Protein AF-A0A9E5VNH5-F1 (afdb_monomer)

Solvent-accessible surface area (backbone atoms only — not comparable to full-atom values): 4125 Å² total; per-residue (Å²): 94,16,38,30,91,82,78,73,47,81,41,62,72,87,50,61,54,36,95,88,71,69,46,69,33,44,58,62,83,62,84,70,65,79,78,69,69,52,59,66,56,54,50,50,51,52,52,52,54,53,50,50,54,54,50,51,52,50,52,52,50,54,52,55,61,71,76,100

Mean predicted aligned error: 14.94 Å

Foldseek 3Di:
DWADPPPRDDDDPPDQADPVPRDGTDDPVPPPPPPCPVVVVVVVVCVVVVVVVVVVVVVVVVVVVVVD

Nearest PDB structures (foldseek):
  7r7j-assembly2_B  TM=6.033E-01  e=1.024E+00  Escherichia coli K-12
  3gj8-assembly2_D  TM=6.667E-01  e=1.587E+00  Rattus norvegicus
  7r7j-assembly1_A  TM=5.252E-01  e=8.853E-01  Escherichia coli K-12
  9dby-assembly1_M  TM=6.898E-01  e=2.846E+00  Homo sapiens
  3b0a-assembly2_E  TM=5.032E-01  e=1.372E+00  Mus musculus

Sequence (68 aa):
MKYCPVCHIEYADTAEFCKKCEARLLEKAQASKNVKTDYRRLLITCLLTGGFILFVMLLYYIISLLAR

Structure (mmCIF, N/CA/C/O backbone):
data_AF-A0A9E5VNH5-F1
#
_entry.id   AF-A0A9E5VNH5-F1
#
loop_
_atom_site.group_PDB
_atom_site.id
_atom_site.type_symbol
_atom_site.label_atom_id
_atom_site.label_alt_id
_atom_site.label_comp_id
_atom_site.label_asym_id
_atom_site.label_entity_id
_atom_site.label_seq_id
_atom_site.pdbx_PDB_ins_code
_atom_site.Cartn_x
_atom_site.Cartn_y
_atom_site.Cartn_z
_atom_site.occupancy
_atom_site.B_iso_or_equiv
_atom_site.auth_seq_id
_atom_site.auth_comp_id
_atom_site.auth_asym_id
_atom_site.auth_atom_id
_atom_site.pdbx_PDB_model_num
ATOM 1 N N . MET A 1 1 ? -21.467 -5.385 22.461 1.00 60.34 1 MET A N 1
ATOM 2 C CA . MET A 1 1 ? -22.444 -6.150 21.656 1.00 60.34 1 MET A CA 1
ATOM 3 C C . MET A 1 1 ? -21.713 -6.728 20.462 1.00 60.34 1 MET A C 1
ATOM 5 O O . MET A 1 1 ? -20.945 -6.002 19.830 1.00 60.34 1 MET A O 1
ATOM 9 N N . LYS A 1 2 ? -21.899 -8.015 20.169 1.00 59.38 2 LYS A N 1
ATOM 10 C CA . LYS A 1 2 ? -21.207 -8.708 19.079 1.00 59.38 2 LYS A CA 1
ATOM 11 C C . LYS A 1 2 ? -22.149 -8.878 17.894 1.00 59.38 2 LYS A C 1
ATOM 13 O O . LYS A 1 2 ? -23.303 -9.266 18.060 1.00 59.38 2 LYS A O 1
ATOM 18 N N . TYR A 1 3 ? -21.665 -8.544 16.706 1.00 65.31 3 TYR A N 1
ATOM 19 C CA . TYR A 1 3 ? -22.465 -8.548 15.490 1.00 65.31 3 TYR A CA 1
ATOM 20 C C . TYR A 1 3 ? -21.951 -9.611 14.529 1.00 65.31 3 TYR A C 1
ATOM 22 O O . TYR A 1 3 ? -20.747 -9.722 14.279 1.00 65.31 3 TYR A O 1
ATOM 30 N N . CYS A 1 4 ? -22.871 -10.407 13.992 1.00 65.88 4 CYS A N 1
ATOM 31 C CA . CYS A 1 4 ? -22.536 -11.365 12.957 1.00 65.88 4 CYS A CA 1
ATOM 32 C C . CYS A 1 4 ? -22.654 -10.714 11.564 1.00 65.88 4 CYS A C 1
ATOM 34 O O . CYS A 1 4 ? -23.772 -10.392 11.162 1.00 65.88 4 CYS A O 1
ATOM 36 N N . PRO A 1 5 ? -21.559 -10.594 10.785 1.00 63.94 5 PRO A N 1
ATOM 37 C CA . PRO A 1 5 ? -21.592 -9.980 9.452 1.00 63.94 5 PRO A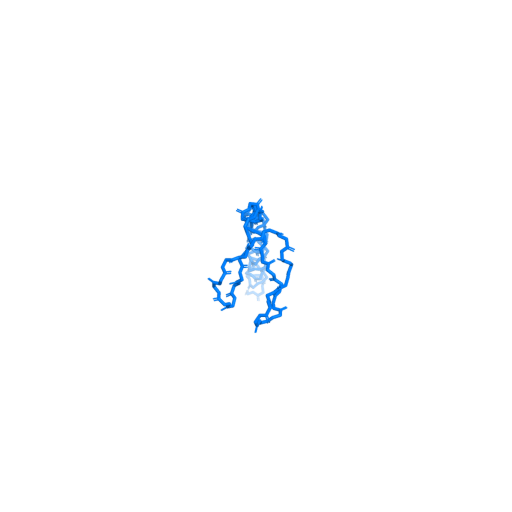 CA 1
ATOM 38 C C . PRO A 1 5 ? -22.337 -10.814 8.395 1.00 63.94 5 PRO A C 1
ATOM 40 O O . PRO A 1 5 ? -22.637 -10.309 7.321 1.00 63.94 5 PRO A O 1
ATOM 43 N N . VAL A 1 6 ? -22.629 -12.089 8.679 1.00 63.31 6 VAL A N 1
ATOM 44 C CA . VAL A 1 6 ? -23.309 -13.003 7.745 1.00 63.31 6 VAL A CA 1
ATOM 45 C C . VAL A 1 6 ? -24.805 -13.052 8.039 1.00 63.31 6 VAL A C 1
ATOM 47 O O . VAL A 1 6 ? -25.636 -12.848 7.159 1.00 63.31 6 VAL A O 1
ATOM 50 N N . CYS A 1 7 ? -25.170 -13.290 9.300 1.00 64.88 7 CYS A N 1
ATOM 51 C CA . CYS A 1 7 ? -26.569 -13.434 9.691 1.00 64.88 7 CYS A CA 1
ATOM 52 C C . CYS A 1 7 ? -27.241 -12.119 10.087 1.00 64.88 7 CYS A C 1
ATOM 54 O O . CYS A 1 7 ? -28.455 -12.118 10.248 1.00 64.88 7 CYS A O 1
ATOM 56 N N . HIS A 1 8 ? -26.483 -11.032 10.264 1.00 65.62 8 HIS A N 1
ATOM 57 C CA . HIS A 1 8 ? -26.985 -9.737 10.734 1.00 65.62 8 HIS A CA 1
ATOM 58 C C . HIS A 1 8 ? -27.705 -9.807 12.100 1.00 65.62 8 HIS A C 1
ATOM 60 O O . HIS A 1 8 ? -28.484 -8.925 12.443 1.00 65.62 8 HIS A O 1
ATOM 66 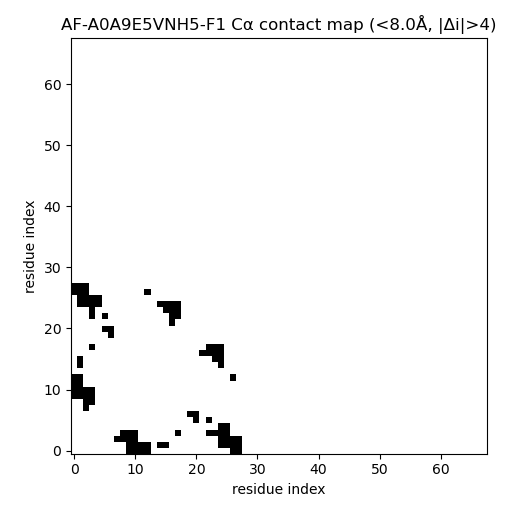N N . ILE A 1 9 ? -27.443 -10.857 12.890 1.00 67.69 9 ILE A N 1
ATOM 67 C CA . ILE A 1 9 ? -28.035 -11.067 14.218 1.00 67.69 9 ILE A CA 1
ATOM 68 C C . ILE A 1 9 ? -27.111 -10.455 15.275 1.00 67.69 9 ILE A C 1
ATOM 70 O O . ILE A 1 9 ? -25.886 -10.625 15.220 1.00 67.69 9 ILE A O 1
ATOM 74 N N . GLU A 1 10 ? -27.710 -9.769 16.244 1.00 64.06 10 GLU A N 1
ATOM 75 C CA . GLU A 1 10 ? -27.030 -9.223 17.414 1.00 64.06 10 GLU A CA 1
ATOM 76 C C . GLU A 1 10 ? -26.947 -10.280 18.516 1.00 64.06 10 GLU A C 1
ATOM 78 O O . GLU A 1 10 ? -27.942 -10.905 18.881 1.00 64.06 10 GLU A O 1
ATOM 83 N N . TYR A 1 11 ? -25.749 -10.480 19.055 1.00 68.56 11 TYR A N 1
ATOM 84 C CA . TYR A 1 11 ? -25.514 -11.401 20.158 1.00 68.56 11 TYR A CA 1
ATOM 85 C C . TYR A 1 11 ? -24.910 -10.656 21.351 1.00 6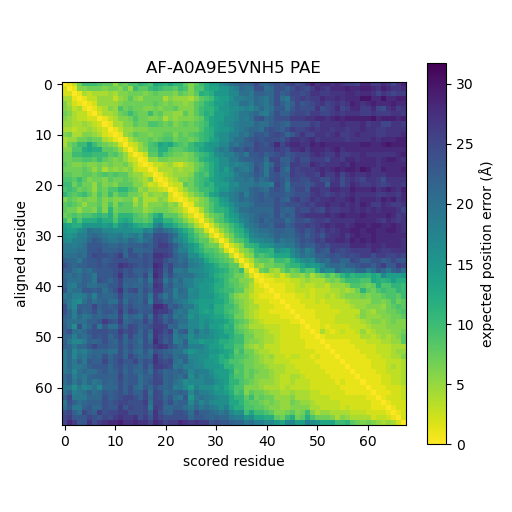8.56 11 TYR A C 1
ATOM 87 O O . TYR A 1 11 ? -24.165 -9.677 21.205 1.00 68.56 11 TYR A O 1
ATOM 95 N N . ALA A 1 12 ? -25.222 -11.152 22.550 1.00 63.28 12 ALA A N 1
ATOM 96 C CA . ALA A 1 12 ? -24.595 -10.696 23.784 1.00 63.28 12 ALA A CA 1
ATOM 97 C C . ALA A 1 12 ? -23.069 -10.910 23.719 1.00 63.28 12 ALA A C 1
ATOM 99 O O . ALA A 1 12 ? -22.598 -11.868 23.104 1.00 63.28 12 ALA A O 1
ATOM 100 N N . ASP A 1 13 ? -22.294 -10.022 24.353 1.00 58.22 13 ASP A N 1
ATOM 101 C CA . ASP A 1 13 ? -20.818 -9.964 24.288 1.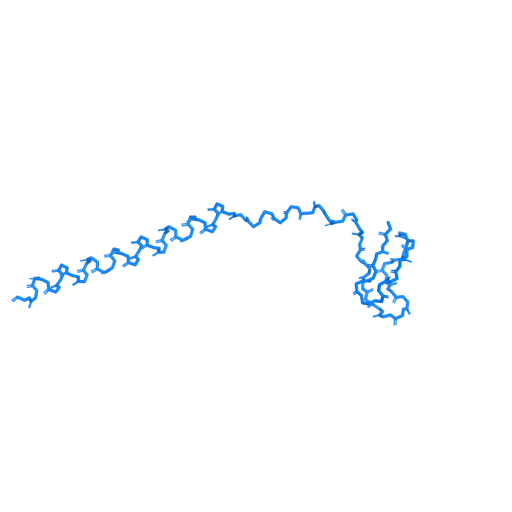00 58.22 13 ASP A CA 1
ATOM 102 C C . ASP A 1 13 ? -20.085 -11.268 24.654 1.00 58.22 13 ASP A C 1
ATOM 104 O O . ASP A 1 13 ? -18.901 -11.424 24.353 1.00 58.22 13 ASP A O 1
ATOM 108 N N . THR A 1 14 ? -20.785 -12.230 25.249 1.00 59.50 14 THR A N 1
ATOM 109 C CA . THR A 1 14 ? -20.258 -13.535 25.656 1.00 59.50 14 THR A CA 1
ATOM 110 C C . THR A 1 14 ? -20.153 -14.560 24.521 1.00 59.50 14 THR A C 1
ATOM 112 O O . THR A 1 14 ? -19.526 -15.596 24.713 1.00 59.50 14 THR A O 1
ATOM 115 N N . ALA A 1 15 ? -20.723 -14.307 23.336 1.00 61.88 15 ALA A N 1
ATOM 116 C CA . ALA A 1 15 ? -20.679 -15.250 22.214 1.00 61.88 15 ALA A CA 1
ATOM 117 C C . ALA A 1 15 ? -19.581 -14.887 21.200 1.00 61.88 15 ALA A C 1
ATOM 119 O O . ALA A 1 15 ? -19.683 -13.884 20.502 1.00 61.88 15 ALA A O 1
ATOM 120 N N . GLU A 1 16 ? -18.529 -15.702 21.091 1.00 61.00 16 GLU A N 1
ATOM 121 C CA . GLU A 1 16 ? -17.424 -15.500 20.132 1.00 61.00 16 GLU A CA 1
ATOM 122 C C . GLU A 1 16 ? -17.732 -16.025 18.718 1.00 61.00 16 GLU A C 1
ATOM 124 O O . GLU A 1 16 ? -17.177 -15.524 17.737 1.00 61.00 16 GLU A O 1
ATOM 129 N N . PHE A 1 17 ? -18.656 -16.986 18.604 1.00 65.62 17 PHE A N 1
ATOM 130 C CA . PHE A 1 17 ? -19.026 -17.648 17.350 1.00 65.62 17 PHE A CA 1
ATOM 131 C C . PHE A 1 17 ? -20.540 -17.715 17.139 1.00 65.62 17 PHE A C 1
ATOM 133 O O . PHE A 1 17 ? -21.329 -17.886 18.072 1.00 65.62 17 PHE A O 1
ATOM 140 N N . CYS A 1 18 ? -20.949 -17.520 15.886 1.00 67.19 18 CYS A N 1
ATOM 141 C CA . CYS A 1 18 ? -22.343 -17.480 15.471 1.00 67.19 18 CYS A CA 1
ATOM 142 C C . CYS A 1 18 ? -22.899 -18.900 15.489 1.00 67.19 18 CYS A C 1
ATOM 144 O O . CYS A 1 18 ? -22.462 -19.731 14.702 1.00 67.19 18 CYS A O 1
ATOM 146 N N . LYS A 1 19 ? -23.913 -19.185 16.315 1.00 67.56 19 LYS A N 1
ATOM 147 C CA . LYS A 1 19 ? -24.509 -20.536 16.393 1.00 67.56 19 LYS A CA 1
ATOM 148 C C . LYS A 1 19 ? -25.129 -21.034 1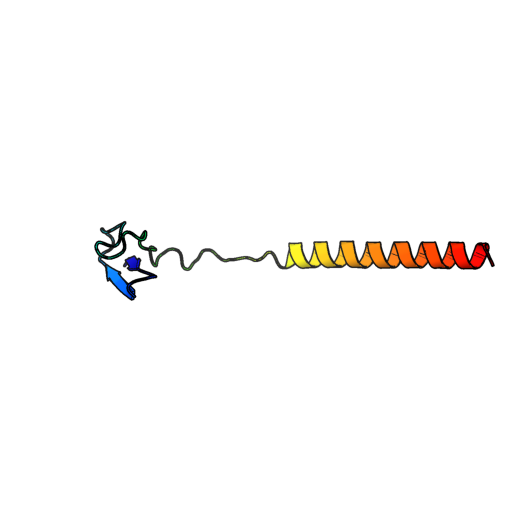5.080 1.00 67.56 19 LYS A C 1
ATOM 150 O O . LYS A 1 19 ? -25.398 -22.220 14.955 1.00 67.56 19 LYS A O 1
ATOM 155 N N . LYS A 1 20 ? -25.404 -20.133 14.132 1.00 65.69 20 LYS A N 1
ATOM 156 C CA . LYS A 1 20 ? -26.077 -20.443 12.860 1.00 65.69 20 LYS A CA 1
ATOM 157 C C . LYS A 1 20 ? -25.128 -20.554 11.668 1.00 65.69 20 LYS A C 1
ATOM 159 O O . LYS A 1 20 ? -25.459 -21.194 10.682 1.00 65.69 20 LYS A O 1
ATOM 164 N N . CYS A 1 21 ? -23.999 -19.867 11.737 1.00 67.44 21 CYS A N 1
ATOM 165 C CA . CYS A 1 21 ? -23.126 -19.649 10.594 1.00 67.44 21 CYS A CA 1
ATOM 166 C C . CYS A 1 21 ? -21.659 -19.915 10.900 1.00 67.44 21 CYS A C 1
ATOM 168 O O . CYS A 1 21 ? -20.831 -19.746 10.013 1.00 67.44 21 CYS A O 1
ATOM 170 N N . GLU A 1 22 ? -21.342 -20.233 12.161 1.00 65.25 22 GLU A N 1
ATOM 171 C CA . GLU A 1 22 ? -20.006 -20.528 12.698 1.00 65.25 22 GLU A CA 1
ATOM 172 C C . GLU A 1 22 ? -18.967 -19.418 12.469 1.00 65.25 22 GLU A C 1
ATOM 174 O O . GLU A 1 22 ? -17.836 -19.492 12.940 1.00 65.25 22 GLU A O 1
ATOM 179 N N . ALA A 1 23 ? -19.367 -18.325 11.819 1.00 61.94 23 ALA A N 1
ATOM 180 C CA . ALA A 1 23 ? -18.559 -17.149 11.614 1.00 61.94 23 ALA A CA 1
ATOM 181 C C . ALA A 1 23 ? -18.245 -16.500 12.964 1.00 61.94 23 ALA A C 1
ATOM 183 O O . ALA A 1 23 ? -19.114 -16.358 13.837 1.00 61.94 23 ALA A O 1
ATOM 184 N N . ARG A 1 24 ? -16.988 -16.080 13.112 1.00 62.28 24 ARG A N 1
ATOM 185 C CA . ARG A 1 24 ? -16.516 -15.342 14.280 1.00 62.28 24 ARG A CA 1
ATOM 186 C C . ARG A 1 24 ? -17.293 -14.033 14.385 1.00 62.28 24 ARG A C 1
ATOM 188 O O . ARG A 1 24 ? -17.338 -13.268 13.419 1.00 62.28 24 ARG A O 1
ATOM 195 N N . LEU A 1 25 ? -17.925 -13.778 15.530 1.00 67.62 25 LEU A N 1
ATOM 196 C CA . LEU A 1 25 ? -18.622 -12.513 15.715 1.00 67.62 25 LEU A CA 1
ATOM 197 C C . LEU A 1 25 ? -17.600 -11.401 15.870 1.00 67.62 25 LEU A C 1
ATOM 199 O O . LEU A 1 25 ? -16.629 -11.518 16.618 1.00 67.62 25 LEU A O 1
ATOM 203 N N . LEU A 1 26 ? -17.857 -10.303 15.175 1.00 62.19 26 LEU A N 1
ATOM 204 C CA . LEU A 1 26 ? -17.041 -9.114 15.287 1.00 62.19 26 LEU A CA 1
ATOM 205 C C . LEU A 1 26 ? -17.530 -8.319 16.493 1.00 62.19 26 LEU A C 1
ATOM 207 O O . LEU A 1 26 ? -18.711 -7.980 16.625 1.00 62.19 26 LEU A O 1
ATOM 211 N N . GLU A 1 27 ? -16.604 -8.053 17.402 1.00 58.38 27 GLU A N 1
ATOM 212 C CA . GLU A 1 27 ? -16.839 -7.178 18.536 1.00 58.38 27 GLU A CA 1
ATOM 213 C C . GLU A 1 27 ? -17.003 -5.750 18.008 1.00 58.38 27 GLU A C 1
ATOM 215 O O . GLU A 1 27 ? -16.100 -5.197 17.374 1.00 58.38 27 GLU A O 1
ATOM 220 N N . LYS A 1 28 ? -18.168 -5.137 18.261 1.00 53.94 28 LYS A N 1
ATOM 221 C CA . LYS A 1 28 ? -18.492 -3.768 17.815 1.00 53.94 28 LYS A CA 1
ATOM 222 C C . LYS A 1 28 ? -17.490 -2.725 18.356 1.00 53.94 28 LYS A C 1
ATOM 224 O O . LYS A 1 28 ? -17.438 -1.606 17.859 1.00 53.94 28 LYS A O 1
ATOM 229 N N . ALA A 1 29 ? -16.653 -3.113 19.323 1.00 49.97 29 ALA A N 1
ATOM 230 C CA . ALA A 1 29 ? -15.583 -2.314 19.913 1.00 49.97 29 ALA A CA 1
ATOM 231 C C . ALA A 1 29 ? -14.319 -2.150 19.040 1.00 49.97 29 ALA A C 1
ATOM 233 O O . ALA A 1 29 ? -13.442 -1.374 19.411 1.00 49.97 29 ALA A O 1
ATOM 234 N N . GLN A 1 30 ? -14.204 -2.802 17.874 1.00 47.34 30 GLN A N 1
ATOM 235 C CA . GLN A 1 30 ? -13.081 -2.557 16.947 1.00 47.34 30 GLN A CA 1
ATOM 236 C C . GLN A 1 30 ? -13.443 -1.722 15.712 1.00 47.34 30 GLN A C 1
ATOM 238 O O . GLN A 1 30 ? -12.658 -1.631 14.772 1.00 47.34 30 GLN A O 1
ATOM 243 N N . ALA A 1 31 ? -14.558 -0.987 15.754 1.00 47.62 31 ALA A N 1
ATOM 244 C CA . ALA A 1 31 ? -14.826 0.120 14.827 1.00 47.62 31 ALA A CA 1
ATOM 245 C C . ALA A 1 31 ? -13.998 1.392 15.145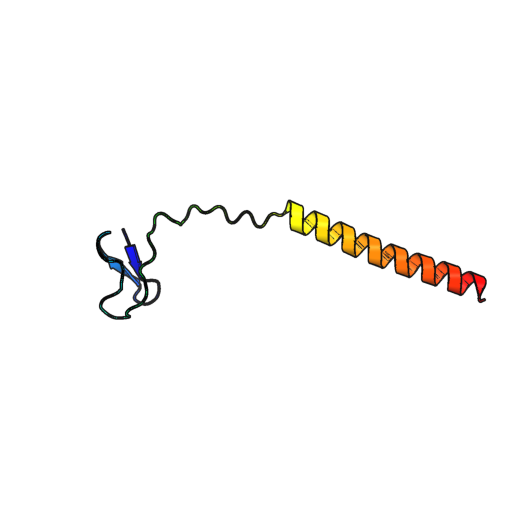 1.00 47.62 31 ALA A C 1
ATOM 247 O O . ALA A 1 31 ? -14.371 2.497 14.766 1.00 47.62 31 ALA A O 1
ATOM 248 N N . SER A 1 32 ? -12.876 1.249 15.858 1.00 46.69 32 SER A N 1
ATOM 249 C CA . SER A 1 32 ? -11.889 2.308 16.086 1.00 46.69 32 SER A CA 1
ATOM 250 C C . SER A 1 32 ? -10.460 1.758 16.037 1.00 46.69 32 SER A C 1
ATOM 252 O O . SER A 1 32 ? -9.590 2.118 16.822 1.00 46.69 32 SER A O 1
ATOM 254 N N . LYS A 1 33 ? -10.160 0.879 15.077 1.00 43.47 33 LYS A N 1
ATOM 255 C CA . LYS A 1 33 ? -8.843 0.993 14.453 1.00 43.47 33 LYS A CA 1
ATOM 256 C C . LYS A 1 33 ? -9.013 1.934 13.288 1.00 43.47 33 LYS A C 1
ATOM 258 O O . LYS A 1 33 ? -9.447 1.539 12.215 1.00 43.47 33 LYS A O 1
ATOM 263 N N . ASN A 1 34 ? -8.704 3.196 13.568 1.00 44.19 34 ASN A N 1
ATOM 264 C CA . ASN A 1 34 ? -8.136 4.143 12.628 1.00 44.19 34 ASN A CA 1
ATOM 265 C C . ASN A 1 34 ? -7.388 3.368 11.530 1.00 44.19 34 ASN A C 1
ATOM 267 O O . ASN A 1 34 ? -6.228 2.998 11.702 1.00 44.19 34 ASN A O 1
ATOM 271 N N . VAL A 1 35 ? -8.059 3.084 10.411 1.00 53.38 35 VAL A N 1
ATOM 272 C CA . VAL A 1 35 ? -7.373 2.768 9.167 1.00 53.38 35 VAL A CA 1
ATOM 273 C C . VAL A 1 35 ? -6.797 4.111 8.744 1.00 53.38 35 VAL A C 1
ATOM 275 O O . VAL A 1 35 ? -7.329 4.810 7.887 1.00 53.38 35 VAL A O 1
ATOM 278 N N . LYS A 1 36 ? -5.713 4.521 9.412 1.00 50.09 36 LYS A N 1
ATOM 279 C CA . LYS A 1 36 ? -4.698 5.362 8.805 1.00 50.09 36 LYS A CA 1
ATOM 280 C C . LYS A 1 36 ? -4.162 4.499 7.673 1.00 50.09 36 LYS A C 1
ATOM 282 O O . LYS A 1 36 ? -3.142 3.833 7.790 1.00 50.09 36 LYS A O 1
ATOM 287 N N . THR A 1 37 ? -4.884 4.465 6.560 1.00 53.12 37 THR A N 1
ATOM 288 C CA . THR A 1 37 ? -4.208 4.368 5.281 1.00 53.12 37 THR A CA 1
ATOM 289 C C . THR A 1 37 ? -3.243 5.536 5.343 1.00 53.12 37 THR A C 1
ATOM 291 O O . THR A 1 37 ? -3.690 6.682 5.325 1.00 53.12 37 THR A O 1
ATOM 294 N N . ASP A 1 38 ? -1.971 5.256 5.638 1.00 61.84 38 ASP A N 1
ATOM 295 C CA . ASP A 1 38 ? -0.927 6.254 5.836 1.00 61.84 38 ASP A CA 1
ATOM 296 C C . ASP A 1 38 ? -0.809 7.033 4.525 1.00 61.84 38 ASP A C 1
ATOM 298 O O . ASP A 1 38 ? -0.005 6.719 3.650 1.00 61.84 38 ASP A O 1
ATOM 302 N N . TYR A 1 39 ? -1.662 8.046 4.365 1.00 75.00 39 TYR A N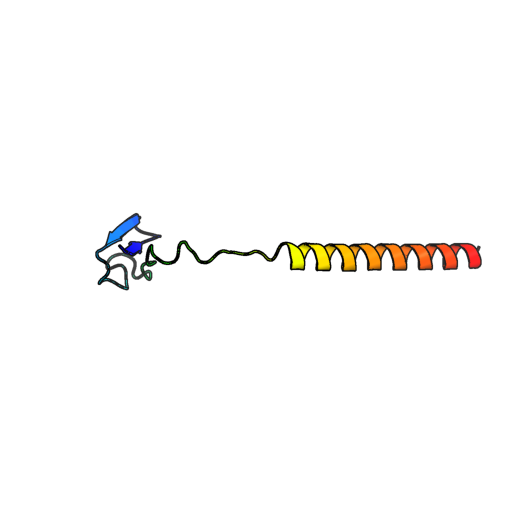 1
ATOM 303 C CA . TYR A 1 39 ? -1.741 8.905 3.193 1.00 75.00 39 TYR A CA 1
ATOM 304 C C . TYR A 1 39 ? -0.363 9.493 2.908 1.00 75.00 39 TYR A C 1
ATOM 306 O O . TYR A 1 39 ? 0.057 9.593 1.764 1.00 75.00 39 TYR A O 1
ATOM 314 N N . ARG A 1 40 ? 0.402 9.748 3.973 1.00 76.75 40 ARG A N 1
ATOM 315 C CA . ARG A 1 40 ? 1.801 10.149 3.912 1.00 76.75 40 ARG A CA 1
ATOM 316 C C . ARG A 1 40 ? 2.696 9.108 3.228 1.00 76.75 40 ARG A C 1
ATOM 318 O O . ARG A 1 40 ? 3.512 9.502 2.406 1.00 76.75 40 ARG A O 1
ATOM 325 N N . ARG A 1 41 ? 2.546 7.805 3.510 1.00 80.38 41 ARG A N 1
ATOM 326 C CA . ARG A 1 41 ? 3.280 6.746 2.791 1.00 80.38 41 ARG A CA 1
ATOM 327 C C . ARG A 1 41 ? 2.860 6.666 1.330 1.00 80.38 41 ARG A C 1
ATOM 329 O O . ARG A 1 41 ? 3.746 6.610 0.490 1.00 80.38 41 ARG A O 1
ATOM 336 N N . LEU A 1 42 ? 1.559 6.711 1.021 1.00 80.75 42 LEU A N 1
ATOM 337 C CA . LEU A 1 42 ? 1.113 6.712 -0.378 1.00 80.75 42 LEU A CA 1
ATOM 338 C C . LEU A 1 42 ? 1.668 7.913 -1.144 1.00 80.75 42 LEU A C 1
ATOM 340 O O . LEU A 1 42 ? 2.152 7.748 -2.258 1.00 80.75 42 LEU A O 1
ATOM 344 N N . LEU A 1 43 ? 1.641 9.101 -0.541 1.00 85.00 43 LEU A N 1
ATOM 345 C CA . LEU A 1 43 ? 2.116 10.326 -1.174 1.00 85.00 43 LEU A CA 1
ATOM 346 C C . LEU A 1 43 ? 3.631 10.283 -1.388 1.00 85.00 43 LEU A C 1
ATOM 348 O O . LEU A 1 43 ? 4.087 10.603 -2.479 1.00 85.00 43 LEU A O 1
ATOM 352 N N . ILE A 1 44 ? 4.402 9.803 -0.403 1.00 88.94 44 ILE A N 1
ATOM 353 C CA . ILE A 1 44 ? 5.851 9.591 -0.551 1.00 88.94 44 ILE A CA 1
ATOM 354 C C . ILE A 1 44 ? 6.137 8.594 -1.675 1.00 88.94 44 ILE A C 1
ATOM 356 O O . ILE A 1 44 ? 6.952 8.892 -2.543 1.00 88.94 44 ILE A O 1
ATOM 360 N N . THR A 1 45 ? 5.465 7.439 -1.696 1.00 89.12 45 THR A N 1
ATOM 361 C CA . THR A 1 45 ? 5.662 6.437 -2.750 1.00 89.12 45 THR A CA 1
ATOM 362 C C . THR A 1 45 ? 5.330 7.016 -4.118 1.00 89.12 45 THR A C 1
ATOM 364 O O . THR A 1 45 ? 6.137 6.865 -5.025 1.00 89.12 45 THR A O 1
ATOM 367 N N . CYS A 1 46 ? 4.209 7.729 -4.251 1.00 89.81 46 CYS A N 1
ATOM 368 C CA . CYS A 1 46 ? 3.766 8.313 -5.514 1.00 89.81 46 CYS A CA 1
ATOM 369 C C . CYS A 1 46 ? 4.708 9.420 -6.018 1.00 89.81 46 CYS A C 1
ATOM 371 O O . CYS A 1 46 ? 4.966 9.502 -7.217 1.00 89.81 46 CYS A O 1
ATOM 373 N N . LEU A 1 47 ? 5.259 10.245 -5.117 1.00 92.12 47 LEU A N 1
ATOM 374 C CA . LEU A 1 47 ? 6.263 11.253 -5.470 1.00 92.12 47 LEU A CA 1
ATOM 375 C C . LEU A 1 47 ? 7.574 10.602 -5.925 1.00 92.12 47 LEU A C 1
ATOM 377 O O . LEU A 1 47 ? 8.189 11.064 -6.883 1.00 92.12 47 LEU A O 1
ATOM 381 N N . LEU A 1 48 ? 7.994 9.525 -5.251 1.00 91.75 48 LEU A N 1
ATOM 382 C CA . LEU A 1 48 ? 9.237 8.824 -5.564 1.00 91.75 48 LEU A CA 1
ATOM 383 C C . LEU A 1 48 ? 9.156 8.118 -6.924 1.00 91.75 48 LEU A C 1
ATOM 385 O O . LEU A 1 48 ? 10.058 8.274 -7.746 1.00 91.75 48 LEU A O 1
ATOM 389 N N . THR A 1 49 ? 8.071 7.379 -7.192 1.00 94.38 49 THR A N 1
ATOM 390 C CA . THR A 1 49 ? 7.860 6.737 -8.500 1.00 94.38 49 THR A CA 1
ATOM 391 C C . THR A 1 49 ? 7.663 7.766 -9.602 1.00 94.38 49 THR A C 1
ATOM 393 O O . THR A 1 49 ? 8.285 7.632 -10.653 1.00 94.38 49 THR A O 1
ATOM 396 N N . GLY A 1 50 ? 6.869 8.816 -9.367 1.00 94.31 50 GLY A N 1
ATOM 397 C CA . GLY A 1 50 ? 6.688 9.901 -10.334 1.00 94.31 50 GLY A CA 1
ATOM 398 C C . GLY A 1 50 ? 8.010 10.583 -10.700 1.00 94.31 50 GLY A C 1
ATOM 399 O O . GLY A 1 50 ? 8.313 10.753 -11.880 1.00 94.31 50 GLY A O 1
ATOM 400 N N . GLY A 1 51 ? 8.839 10.898 -9.701 1.00 95.88 51 GLY A N 1
ATOM 401 C CA . GLY A 1 51 ? 10.164 11.481 -9.911 1.00 95.88 51 GLY A CA 1
ATOM 402 C C . GLY A 1 51 ? 11.114 10.556 -10.673 1.00 95.88 51 GLY A C 1
ATOM 403 O O . GLY A 1 51 ? 11.793 11.005 -11.595 1.00 95.88 51 GLY A O 1
ATOM 404 N N . PHE A 1 52 ? 11.132 9.261 -10.346 1.00 96.12 52 PHE A N 1
ATOM 405 C CA . PHE A 1 52 ? 11.984 8.284 -11.029 1.00 96.12 52 PHE A CA 1
ATOM 406 C C . PHE A 1 52 ? 11.635 8.145 -12.517 1.00 96.12 52 PHE A C 1
ATOM 408 O O . PHE A 1 52 ? 12.525 8.152 -13.364 1.00 96.12 52 PHE A O 1
ATOM 415 N N . ILE A 1 53 ? 10.343 8.076 -12.850 1.00 95.69 53 ILE A N 1
ATOM 416 C CA . ILE A 1 53 ? 9.880 7.960 -14.240 1.00 95.69 53 ILE A CA 1
ATOM 417 C C . ILE A 1 53 ? 10.284 9.200 -15.048 1.00 95.69 53 ILE A C 1
ATOM 419 O O . ILE A 1 53 ? 10.827 9.068 -16.147 1.00 95.69 53 ILE A O 1
ATOM 423 N N . LEU A 1 54 ? 10.075 10.399 -14.493 1.00 95.19 54 LEU A N 1
ATOM 424 C CA . LEU A 1 54 ? 10.479 11.649 -15.143 1.00 95.19 54 LEU A CA 1
ATOM 425 C C . LEU A 1 54 ? 11.994 11.722 -15.349 1.00 95.19 54 LEU A C 1
ATOM 427 O O . LEU A 1 54 ? 12.446 12.140 -16.414 1.00 95.19 54 LEU A O 1
ATOM 431 N N . PHE A 1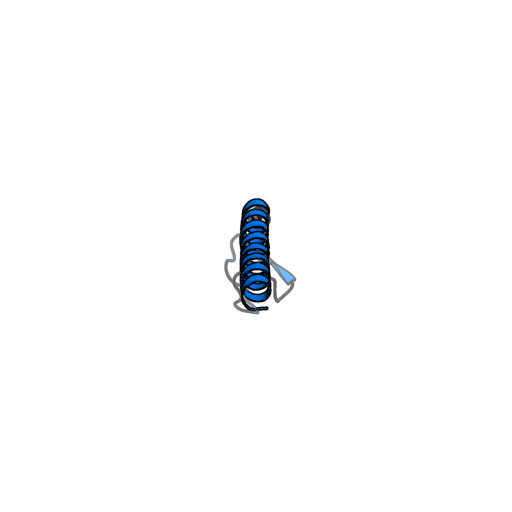 55 ? 12.776 11.278 -14.366 1.00 96.19 55 PHE A N 1
ATOM 432 C CA . PHE A 1 55 ? 14.231 11.247 -14.468 1.00 96.19 55 PHE A CA 1
ATOM 433 C C . PHE A 1 55 ? 14.709 10.329 -15.600 1.00 96.19 55 PHE A C 1
ATOM 435 O O . PHE A 1 55 ? 15.539 10.734 -16.412 1.00 96.19 55 PHE A O 1
ATOM 442 N N . VAL A 1 56 ? 14.144 9.123 -15.708 1.00 95.69 56 VAL A N 1
ATOM 443 C CA . VAL A 1 56 ? 14.473 8.182 -16.790 1.00 95.69 56 VAL A CA 1
ATOM 444 C C . VAL A 1 56 ? 14.085 8.747 -18.157 1.00 95.69 56 VAL A C 1
ATOM 446 O O . VAL A 1 56 ? 14.891 8.673 -19.084 1.00 95.69 56 VAL A O 1
ATOM 449 N N . MET A 1 57 ? 12.901 9.356 -18.296 1.00 95.25 57 MET A N 1
ATOM 450 C CA . MET A 1 57 ? 12.505 10.003 -19.555 1.00 95.25 57 MET A CA 1
ATOM 451 C C . MET A 1 57 ? 13.461 11.131 -19.949 1.00 95.25 57 MET A C 1
ATOM 453 O O . MET A 1 57 ? 13.807 11.257 -21.122 1.00 95.25 57 MET A O 1
ATOM 457 N N . LEU A 1 58 ? 13.912 11.930 -18.980 1.00 96.00 58 LEU A N 1
ATOM 458 C CA . LEU A 1 58 ? 14.833 13.034 -19.224 1.00 96.00 58 LEU A CA 1
ATOM 459 C C . LEU A 1 58 ? 16.209 12.520 -19.660 1.00 96.00 58 LEU A C 1
ATOM 461 O O . LEU A 1 58 ? 16.742 12.997 -20.657 1.00 96.00 58 LEU A O 1
ATOM 465 N N . LEU A 1 59 ? 16.749 11.497 -18.991 1.00 96.00 59 LEU A N 1
ATOM 466 C CA . LEU A 1 59 ? 17.981 10.834 -19.428 1.00 96.00 59 LEU A CA 1
ATOM 467 C C . LEU A 1 59 ? 17.856 10.285 -20.851 1.00 96.00 59 LEU A C 1
ATOM 469 O O . LEU A 1 59 ? 18.747 10.500 -21.670 1.00 96.00 59 LEU A O 1
ATOM 473 N N . TYR A 1 60 ? 16.742 9.621 -21.162 1.00 95.44 60 TYR A N 1
ATOM 474 C CA . TYR A 1 60 ? 16.497 9.075 -22.495 1.00 95.44 60 TYR A CA 1
ATOM 475 C C . TYR A 1 60 ? 16.444 10.175 -23.559 1.00 95.44 60 TYR A C 1
ATOM 477 O O . TYR A 1 60 ? 17.023 10.027 -24.633 1.00 95.44 60 TYR A O 1
ATOM 485 N N . TYR A 1 61 ? 15.808 11.305 -23.246 1.00 95.75 61 TYR A N 1
ATOM 486 C CA . TYR A 1 61 ? 15.760 12.468 -24.126 1.00 95.75 61 TYR A CA 1
ATOM 487 C C . TYR A 1 61 ? 17.153 13.051 -24.388 1.00 95.75 61 TYR A C 1
ATOM 489 O O . TYR A 1 61 ? 17.497 13.299 -25.539 1.00 95.75 61 TYR A O 1
ATOM 497 N N . ILE A 1 62 ? 17.983 13.214 -23.351 1.00 95.50 62 ILE A N 1
ATOM 498 C CA . ILE A 1 62 ? 19.358 13.716 -23.495 1.00 95.50 62 ILE A CA 1
ATOM 499 C C . ILE A 1 62 ? 20.209 12.759 -24.333 1.00 95.50 62 ILE A C 1
ATOM 501 O O . ILE A 1 62 ? 20.897 13.207 -25.245 1.00 95.50 62 ILE A O 1
ATOM 505 N N . ILE A 1 63 ? 20.133 11.449 -24.078 1.00 95.56 63 ILE A N 1
ATOM 506 C CA . ILE A 1 63 ? 20.843 10.437 -24.876 1.00 95.56 63 ILE A CA 1
ATOM 507 C C . ILE A 1 63 ? 20.372 10.484 -26.331 1.00 95.56 63 ILE A C 1
ATOM 509 O O . ILE A 1 63 ? 21.197 10.492 -27.237 1.00 95.56 63 ILE A O 1
ATOM 513 N N . SER A 1 64 ? 19.061 10.566 -26.565 1.00 93.12 64 SER A N 1
ATOM 514 C CA . SER A 1 64 ? 18.499 10.683 -27.912 1.00 93.12 64 SER A CA 1
ATOM 515 C C . SER A 1 64 ? 18.918 11.971 -28.620 1.00 93.12 64 SER A C 1
ATOM 517 O O . SER A 1 64 ? 18.985 11.974 -29.844 1.00 93.12 64 SER A O 1
ATOM 519 N N . LEU A 1 65 ? 19.159 13.056 -27.884 1.00 92.75 65 LEU A N 1
ATOM 520 C CA . LEU A 1 65 ? 19.616 14.332 -28.428 1.00 92.75 65 LEU A CA 1
ATOM 521 C C . LEU A 1 65 ? 21.122 14.326 -28.719 1.00 92.75 65 LEU A C 1
ATOM 523 O O . LEU A 1 65 ? 21.556 15.020 -29.624 1.00 92.75 65 LEU A O 1
ATOM 527 N N . LEU A 1 66 ? 21.899 13.530 -27.978 1.00 92.06 66 LEU A N 1
ATOM 528 C CA . LEU A 1 66 ? 23.324 13.296 -28.232 1.00 92.06 66 LEU A CA 1
ATOM 529 C C . LEU A 1 66 ? 23.570 12.285 -29.362 1.00 92.06 66 LEU A C 1
ATOM 531 O O . LEU A 1 66 ? 24.602 12.335 -30.022 1.00 92.06 66 LEU A O 1
ATOM 535 N N . ALA A 1 67 ? 22.652 11.332 -29.535 1.00 86.75 67 ALA A N 1
ATOM 536 C CA . ALA A 1 67 ? 22.701 10.301 -30.571 1.00 86.75 67 ALA A CA 1
ATOM 537 C C . ALA A 1 67 ? 22.149 10.772 -31.929 1.00 86.75 67 ALA A C 1
ATOM 539 O O . ALA A 1 67 ? 22.198 10.012 -32.897 1.00 86.75 67 ALA A O 1
ATOM 540 N N . ARG A 1 68 ? 21.591 11.985 -31.987 1.00 72.56 68 ARG A N 1
ATOM 541 C CA . ARG A 1 68 ? 21.064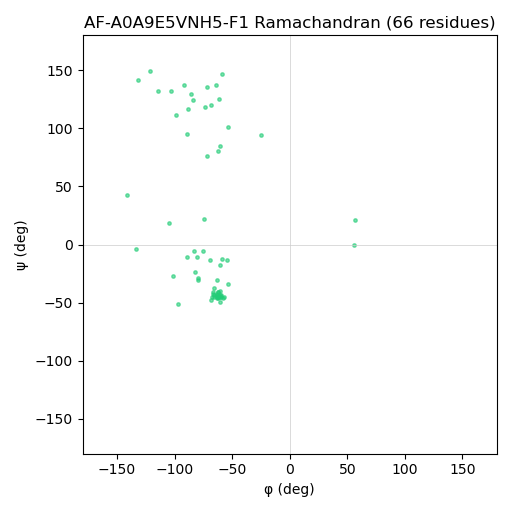 12.620 -33.195 1.00 72.56 68 ARG A CA 1
ATOM 542 C C . ARG A 1 68 ? 22.034 13.675 -33.701 1.00 72.56 68 ARG A C 1
ATOM 544 O O . ARG A 1 68 ? 22.139 13.781 -34.940 1.00 72.56 68 ARG A O 1
#

pLDDT: mean 73.46, std 16.83, range [43.47, 96.19]

Radius of gyration: 25.84 Å; Cα contacts (8 Å, |Δi|>4): 49; chains: 1; bounding box: 51×35×59 Å

Secondary structure (DSSP, 8-state):
-EE-TTT--EE-TT-SB-TTT-PBPEEGGGTT------HHHHHHHHHHHHHHHHHHHHHHHHHHHH--